Protein AF-A0A7D3XQW6-F1 (afdb_monomer)

pLDDT: mean 76.05, std 15.7, range [33.72, 94.38]

InterPro domains:
  IPR018961 DnaJ homologue, subfamily C, member 28, conserved domain [PF09350] (26-84)
  IPR052573 DnaJ homolog subfamily C member 28 [PTHR39158] (3-121)

Sequence (139 aa):
MNKDRKKTRRQSSHKWTDDGFVDLMEEIYKESEAKGEFRNLPGKGKPIPKRALEGDLPHHILHNANCLPPWLQLQHEIRDEIEEVVQLLEKQADRKRILGNIDAINQKIRQYNQQCPGSFMQKGPISVENVQEQYKKWV

Organism: NCBI:txid1380685

Structure (mmCIF, N/CA/C/O backbone):
data_AF-A0A7D3XQW6-F1
#
_entry.id   AF-A0A7D3XQW6-F1
#
loop_
_atom_site.group_PDB
_atom_site.id
_atom_site.type_symbol
_atom_site.label_atom_id
_atom_site.label_alt_id
_atom_site.label_comp_id
_atom_site.label_asym_id
_atom_site.label_entity_id
_atom_site.label_seq_id
_atom_site.pdbx_PDB_ins_code
_atom_site.Cartn_x
_atom_site.Cartn_y
_atom_site.Cartn_z
_atom_site.occupancy
_atom_site.B_iso_or_equiv
_atom_site.auth_seq_id
_atom_site.auth_comp_id
_atom_site.auth_asym_id
_atom_site.auth_atom_id
_atom_site.pdbx_PDB_model_num
ATOM 1 N N . MET A 1 1 ? 9.138 -38.401 9.644 1.00 41.16 1 MET A N 1
ATOM 2 C CA . MET A 1 1 ? 9.831 -37.099 9.564 1.00 41.16 1 MET A CA 1
ATOM 3 C C . MET A 1 1 ? 10.547 -37.024 8.224 1.00 41.16 1 MET A C 1
ATOM 5 O O . MET A 1 1 ? 11.616 -37.596 8.110 1.00 41.16 1 MET A O 1
ATOM 9 N N . ASN A 1 2 ? 9.956 -36.406 7.197 1.00 33.72 2 ASN A N 1
ATOM 10 C CA . ASN A 1 2 ? 10.733 -35.947 6.044 1.00 33.72 2 ASN A CA 1
ATOM 11 C C . ASN A 1 2 ? 10.005 -34.789 5.348 1.00 33.72 2 ASN A C 1
ATOM 13 O O . ASN A 1 2 ? 8.806 -34.871 5.099 1.00 33.72 2 ASN A O 1
ATOM 17 N N . LYS A 1 3 ? 10.717 -33.676 5.158 1.00 37.53 3 LYS A N 1
ATOM 18 C CA . LYS A 1 3 ? 10.195 -32.395 4.669 1.00 37.53 3 LYS A CA 1
ATOM 19 C C . LYS A 1 3 ? 10.468 -32.294 3.170 1.00 37.53 3 LYS A C 1
ATOM 21 O O . LYS A 1 3 ? 11.579 -31.947 2.779 1.00 37.53 3 LYS A O 1
ATOM 26 N N . ASP A 1 4 ? 9.450 -32.518 2.350 1.00 41.72 4 ASP A N 1
ATOM 27 C CA . ASP A 1 4 ? 9.494 -32.198 0.924 1.00 41.72 4 ASP A CA 1
ATOM 28 C C . ASP A 1 4 ? 9.449 -30.678 0.715 1.00 41.72 4 ASP A C 1
ATOM 30 O O . ASP A 1 4 ? 8.402 -30.037 0.796 1.00 41.72 4 ASP A O 1
ATOM 34 N N . ARG A 1 5 ? 10.609 -30.075 0.433 1.00 45.31 5 ARG A N 1
ATOM 35 C CA . ARG A 1 5 ? 10.711 -28.729 -0.147 1.00 45.31 5 ARG A CA 1
ATOM 36 C C . ARG A 1 5 ? 11.088 -28.864 -1.618 1.00 45.31 5 ARG A C 1
ATOM 38 O O . ARG A 1 5 ? 12.265 -28.975 -1.955 1.00 45.31 5 ARG A O 1
ATOM 45 N N . LYS A 1 6 ? 10.093 -28.812 -2.507 1.00 39.31 6 LYS A N 1
ATOM 46 C CA . LYS A 1 6 ? 10.316 -28.666 -3.952 1.00 39.31 6 LYS A CA 1
ATOM 47 C C . LYS A 1 6 ? 10.901 -27.274 -4.228 1.00 39.31 6 LYS A C 1
ATOM 49 O O . LYS A 1 6 ? 10.175 -26.287 -4.260 1.00 39.31 6 LYS A O 1
ATOM 54 N N . LYS A 1 7 ? 12.223 -27.185 -4.415 1.00 40.56 7 LYS A N 1
ATOM 55 C CA . LYS A 1 7 ? 12.871 -26.013 -5.023 1.00 40.56 7 LYS A CA 1
ATOM 56 C C . LYS A 1 7 ? 12.466 -25.965 -6.497 1.00 40.56 7 LYS A C 1
ATOM 58 O O . LYS A 1 7 ? 12.865 -26.821 -7.281 1.00 40.56 7 LYS A O 1
ATOM 63 N N . THR A 1 8 ? 11.687 -24.957 -6.871 1.00 42.22 8 THR A N 1
ATOM 64 C CA . THR A 1 8 ? 11.424 -24.572 -8.260 1.00 42.22 8 THR A CA 1
ATOM 65 C C . THR A 1 8 ? 12.742 -24.195 -8.936 1.00 42.22 8 THR A C 1
ATOM 67 O O . THR A 1 8 ? 13.281 -23.105 -8.744 1.00 42.22 8 THR A O 1
ATOM 70 N N . ARG A 1 9 ? 13.299 -25.140 -9.693 1.00 38.72 9 ARG A N 1
ATOM 71 C CA . ARG A 1 9 ? 14.483 -24.961 -10.533 1.00 38.72 9 ARG A CA 1
ATOM 72 C C . ARG A 1 9 ? 14.088 -24.075 -11.717 1.00 38.72 9 ARG A C 1
ATOM 74 O O . ARG A 1 9 ? 13.336 -24.518 -12.580 1.00 38.72 9 ARG A O 1
ATOM 81 N N . ARG A 1 10 ? 14.567 -22.824 -11.737 1.00 42.41 10 ARG A N 1
ATOM 82 C CA . ARG A 1 10 ? 14.491 -21.942 -12.915 1.00 42.41 10 ARG A CA 1
ATOM 83 C C . ARG A 1 10 ? 15.125 -22.711 -14.074 1.00 42.41 10 ARG A C 1
ATOM 85 O O . ARG A 1 10 ? 16.306 -23.042 -14.006 1.00 42.41 10 ARG A O 1
ATOM 92 N N . GLN A 1 11 ? 14.336 -23.086 -15.073 1.00 42.28 11 GLN A N 1
ATOM 93 C CA . GLN A 1 11 ? 14.882 -23.681 -16.284 1.00 42.28 11 GLN A CA 1
ATOM 94 C C . GLN A 1 11 ? 15.595 -22.557 -17.034 1.00 42.28 11 GLN A C 1
ATOM 96 O O . GLN A 1 11 ? 14.932 -21.653 -17.537 1.00 42.28 11 GLN A O 1
ATOM 101 N N . SER A 1 12 ? 16.931 -22.549 -17.050 1.00 51.22 12 SER A N 1
ATOM 102 C CA . SER A 1 12 ? 17.631 -21.696 -18.009 1.00 51.22 12 SER A CA 1
ATOM 103 C C . SER A 1 12 ? 17.449 -22.292 -19.405 1.00 51.22 12 SER A C 1
ATOM 105 O O . SER A 1 12 ? 17.641 -23.491 -19.601 1.00 51.22 12 SER A O 1
ATOM 107 N N . SER A 1 13 ? 17.112 -21.449 -20.375 1.00 50.00 13 SER A N 1
ATOM 108 C CA . SER A 1 13 ? 17.023 -21.770 -21.803 1.00 50.00 13 SER A CA 1
ATOM 109 C C . SER A 1 13 ? 18.411 -21.948 -22.437 1.00 50.00 13 SER A C 1
ATOM 111 O O . SER A 1 13 ? 18.715 -21.339 -23.455 1.00 50.00 13 SER A O 1
ATOM 113 N N . HIS A 1 14 ? 19.309 -22.673 -21.772 1.00 51.50 14 HIS A N 1
ATOM 114 C CA . HIS A 1 14 ? 20.731 -22.705 -22.112 1.00 51.50 14 HIS A CA 1
ATOM 115 C C . HIS A 1 14 ? 21.049 -24.023 -22.821 1.00 51.50 14 HIS A C 1
ATOM 117 O O . HIS A 1 14 ? 20.852 -25.098 -22.250 1.00 51.50 14 HIS A O 1
ATOM 123 N N . LYS A 1 15 ? 21.518 -23.935 -24.068 1.00 54.38 15 LYS A N 1
ATOM 124 C CA . LYS A 1 15 ? 21.993 -25.072 -24.865 1.00 54.38 15 LYS A CA 1
ATOM 125 C C . LYS A 1 15 ? 23.519 -25.013 -24.933 1.00 54.38 15 LYS A C 1
ATOM 127 O O . LYS A 1 15 ? 24.073 -23.953 -25.185 1.00 54.38 15 LYS A O 1
ATOM 132 N N . TRP A 1 16 ? 24.176 -26.141 -24.683 1.00 43.44 16 TRP A N 1
ATOM 133 C CA . TRP A 1 16 ? 25.626 -26.290 -24.824 1.00 43.44 16 TRP A CA 1
ATOM 134 C C . TRP A 1 16 ? 25.928 -26.925 -26.186 1.00 43.44 16 TRP A C 1
ATOM 136 O O . TRP A 1 16 ? 25.249 -27.881 -26.563 1.00 43.44 16 TRP A O 1
ATOM 146 N N . THR A 1 17 ? 26.928 -26.412 -26.901 1.00 56.47 17 THR A N 1
ATOM 147 C CA . THR A 1 17 ? 27.452 -26.973 -28.161 1.00 56.47 17 THR A CA 1
ATOM 148 C C . THR A 1 17 ? 28.963 -27.198 -28.056 1.00 56.47 17 THR A C 1
ATOM 150 O O . THR A 1 17 ? 29.609 -26.605 -27.192 1.00 56.47 17 THR A O 1
ATOM 153 N N . ASP A 1 18 ? 29.516 -28.056 -28.921 1.00 53.56 18 ASP A N 1
ATOM 154 C CA . ASP A 1 18 ? 30.916 -28.529 -28.869 1.00 53.56 18 ASP A CA 1
ATOM 155 C C . ASP A 1 18 ? 31.965 -27.401 -29.004 1.00 53.56 18 ASP A C 1
ATOM 157 O O . ASP A 1 18 ? 33.071 -27.525 -28.486 1.00 53.56 18 ASP A O 1
ATOM 161 N N . ASP A 1 19 ? 31.595 -26.263 -29.606 1.00 54.16 19 ASP A N 1
ATOM 162 C CA . ASP A 1 19 ? 32.463 -25.087 -29.807 1.00 54.16 19 ASP A CA 1
ATOM 163 C C . ASP A 1 19 ? 32.422 -24.042 -28.664 1.00 54.16 19 ASP A C 1
ATOM 165 O O . ASP A 1 19 ? 32.981 -22.951 -28.785 1.00 54.16 19 ASP A O 1
ATOM 169 N N . GLY A 1 20 ? 31.789 -24.356 -27.526 1.00 57.50 20 GLY A N 1
ATOM 170 C CA . GLY A 1 20 ? 31.737 -23.485 -26.343 1.00 57.50 20 GLY A CA 1
ATOM 171 C C . GLY A 1 20 ? 30.383 -22.806 -26.094 1.00 57.50 20 GLY A C 1
ATOM 172 O O . GLY A 1 20 ? 29.365 -23.146 -26.693 1.00 57.50 20 GLY A O 1
ATOM 173 N N . PHE A 1 21 ? 30.358 -21.888 -25.118 1.00 53.53 21 PHE A N 1
ATOM 174 C CA . PHE A 1 21 ? 29.153 -21.204 -24.626 1.00 53.53 21 PHE A CA 1
ATOM 175 C C . PHE A 1 21 ? 28.513 -20.339 -25.722 1.00 53.53 21 PHE A C 1
ATOM 177 O O . PHE A 1 21 ? 29.084 -19.324 -26.110 1.00 53.53 21 PHE A O 1
ATOM 184 N N . VAL A 1 22 ? 27.318 -20.713 -26.189 1.00 58.50 22 VAL A N 1
ATOM 185 C CA . VAL A 1 22 ? 26.524 -19.878 -27.102 1.00 58.50 22 VAL A CA 1
ATOM 186 C C . VAL A 1 22 ? 25.555 -19.044 -26.272 1.00 58.50 22 VAL A C 1
ATOM 188 O O . VAL A 1 22 ? 24.564 -19.556 -25.741 1.00 58.50 22 VAL A O 1
ATOM 191 N N . ASP A 1 23 ? 25.850 -17.751 -26.144 1.00 76.06 23 ASP A N 1
ATOM 192 C CA . ASP A 1 23 ? 24.892 -16.786 -25.622 1.00 76.06 23 ASP A CA 1
ATOM 193 C C . ASP A 1 23 ? 23.825 -16.550 -26.697 1.00 76.06 23 ASP A C 1
ATOM 195 O O . ASP A 1 23 ? 24.075 -15.914 -27.720 1.00 76.06 23 ASP A O 1
ATOM 199 N N . LEU A 1 24 ? 22.626 -17.091 -26.482 1.00 78.62 24 LEU A N 1
ATOM 200 C CA . LEU A 1 24 ? 21.491 -16.944 -27.396 1.00 78.62 24 LEU A CA 1
ATOM 201 C C . LEU A 1 24 ? 21.228 -15.469 -27.748 1.00 78.62 24 LEU A C 1
ATOM 203 O O . LEU A 1 24 ? 20.796 -15.166 -28.857 1.00 78.62 24 LEU A O 1
ATOM 207 N N . MET A 1 25 ? 21.506 -14.544 -26.823 1.00 73.00 25 MET A N 1
ATOM 208 C CA . MET A 1 25 ? 21.365 -13.113 -27.090 1.00 73.00 25 MET A CA 1
ATOM 209 C C . MET A 1 25 ? 22.413 -12.598 -28.078 1.00 73.00 25 MET A C 1
ATOM 211 O O . MET A 1 25 ? 22.108 -11.717 -28.880 1.00 73.00 25 MET A O 1
ATOM 215 N N . GLU A 1 26 ? 23.624 -13.150 -28.055 1.00 79.81 26 GLU A N 1
ATOM 216 C CA . GLU A 1 26 ? 24.698 -12.788 -28.979 1.00 79.81 26 GLU A CA 1
ATOM 217 C C . GLU A 1 26 ? 24.408 -13.290 -30.400 1.00 79.81 26 GLU A C 1
ATOM 219 O O . GLU A 1 26 ? 24.657 -12.573 -31.369 1.00 79.81 26 GLU A O 1
ATOM 224 N N . GLU A 1 27 ? 23.821 -14.481 -30.537 1.00 83.88 27 GLU A N 1
ATOM 225 C CA . GLU A 1 27 ? 23.386 -15.017 -31.832 1.00 83.88 27 GLU A CA 1
ATOM 226 C C . GLU A 1 27 ? 22.253 -14.174 -32.435 1.00 83.88 27 GLU A C 1
ATOM 228 O O . GLU A 1 27 ? 22.359 -13.733 -33.581 1.00 83.88 27 GLU A O 1
ATOM 233 N N . ILE A 1 28 ? 21.229 -13.850 -31.634 1.00 83.12 28 ILE A N 1
ATOM 234 C CA . ILE A 1 28 ? 20.130 -12.961 -32.044 1.00 83.12 28 ILE A CA 1
ATOM 235 C C . ILE A 1 28 ? 20.675 -11.589 -32.463 1.00 83.12 28 ILE A C 1
ATOM 237 O O . ILE A 1 28 ? 20.277 -11.046 -33.494 1.00 83.12 28 ILE A O 1
ATOM 241 N N . TYR A 1 29 ? 21.613 -11.032 -31.692 1.00 83.44 29 TYR A N 1
ATOM 242 C CA . TYR A 1 29 ? 22.219 -9.742 -32.007 1.00 83.44 29 TYR A CA 1
ATOM 243 C C . TYR A 1 29 ? 22.978 -9.775 -33.342 1.00 83.44 29 TYR A C 1
ATOM 245 O O . TYR A 1 29 ? 22.746 -8.915 -34.193 1.00 83.44 29 TYR A O 1
ATOM 253 N N . LYS A 1 30 ? 23.843 -10.779 -33.554 1.00 84.56 30 LYS A N 1
ATOM 254 C CA . LYS A 1 30 ? 24.620 -10.939 -34.797 1.00 84.56 30 LYS A CA 1
ATOM 255 C C . LYS A 1 30 ? 23.718 -11.152 -36.010 1.00 84.56 30 LYS A C 1
ATOM 257 O O . LYS A 1 30 ? 23.989 -10.605 -37.078 1.00 84.56 30 LYS A O 1
ATOM 262 N N . GLU A 1 31 ? 22.635 -11.908 -35.855 1.00 85.81 31 GLU A N 1
ATOM 263 C CA . GLU A 1 31 ? 21.673 -12.141 -36.928 1.00 85.81 31 GLU A CA 1
ATOM 264 C C . GLU A 1 31 ? 20.938 -10.843 -37.321 1.00 85.81 31 GLU A C 1
ATOM 266 O O . GLU A 1 31 ? 20.863 -10.509 -38.507 1.00 85.81 31 GLU A O 1
ATOM 271 N N . SER A 1 32 ? 20.456 -10.067 -36.344 1.00 84.44 32 SER A N 1
ATOM 272 C CA . SER A 1 32 ? 19.823 -8.756 -36.575 1.00 84.44 32 SER A CA 1
ATOM 273 C C . SER A 1 32 ? 20.799 -7.717 -37.148 1.00 84.44 32 SER A C 1
ATOM 275 O O . SER A 1 32 ? 20.419 -6.897 -37.994 1.00 84.44 32 SER A O 1
ATOM 277 N N . GLU A 1 33 ? 22.073 -7.757 -36.746 1.00 84.31 33 GLU A N 1
ATOM 278 C CA . GLU A 1 33 ? 23.130 -6.914 -37.311 1.00 84.31 33 GLU A CA 1
ATOM 279 C C . GLU A 1 33 ? 23.411 -7.263 -38.779 1.00 84.31 33 GLU A C 1
ATOM 281 O O . GLU A 1 33 ? 23.443 -6.364 -39.626 1.00 84.31 33 GLU A O 1
ATOM 286 N N . ALA A 1 34 ? 23.526 -8.555 -39.106 1.00 85.56 34 ALA A N 1
ATOM 287 C CA . ALA A 1 34 ? 23.724 -9.040 -40.472 1.00 85.56 34 ALA A CA 1
ATOM 288 C C . ALA A 1 34 ? 22.542 -8.690 -41.393 1.00 85.56 34 ALA A C 1
ATOM 290 O O . ALA A 1 34 ? 22.743 -8.298 -42.544 1.00 85.56 34 ALA A O 1
ATOM 291 N N . LYS A 1 35 ? 21.310 -8.753 -40.872 1.00 85.38 35 LYS A N 1
ATOM 292 C CA . LYS A 1 35 ? 20.090 -8.307 -41.569 1.00 85.38 35 LYS A CA 1
ATOM 293 C C . LYS A 1 35 ? 20.002 -6.784 -41.719 1.00 85.38 35 LYS A C 1
ATOM 295 O O . LYS A 1 35 ? 19.158 -6.282 -42.459 1.00 85.38 35 LYS A O 1
ATOM 300 N N . GLY A 1 36 ? 20.881 -6.031 -41.055 1.00 84.19 36 GLY A N 1
ATOM 301 C CA . GLY A 1 36 ? 20.934 -4.576 -41.137 1.00 84.19 36 GLY A CA 1
ATOM 302 C C . GLY A 1 36 ? 19.769 -3.877 -40.436 1.00 84.19 36 GLY A C 1
ATOM 303 O O . GLY A 1 36 ? 19.520 -2.703 -40.716 1.00 84.19 36 GLY A O 1
ATOM 304 N N . GLU A 1 37 ? 19.081 -4.552 -39.511 1.00 80.12 37 GLU A N 1
ATOM 305 C CA . GLU A 1 37 ? 17.896 -4.031 -38.809 1.00 80.12 37 GLU A CA 1
ATOM 306 C C . GLU A 1 37 ? 18.217 -2.757 -38.004 1.00 80.12 37 GLU A C 1
ATOM 308 O O . GLU A 1 37 ? 17.392 -1.854 -37.879 1.00 80.12 37 GLU A O 1
ATOM 313 N N . PHE A 1 38 ? 19.470 -2.602 -37.562 1.00 80.38 38 PHE A N 1
ATOM 314 C CA . PHE A 1 38 ? 19.951 -1.411 -36.852 1.00 80.38 38 PHE A CA 1
ATOM 315 C C . PHE A 1 38 ? 20.341 -0.232 -37.768 1.00 80.38 38 PHE A C 1
ATOM 317 O O . PHE A 1 38 ? 20.741 0.841 -37.291 1.00 80.38 38 PHE A O 1
ATOM 324 N N . ARG A 1 39 ? 20.280 -0.387 -39.101 1.00 78.06 39 ARG A N 1
ATOM 325 C CA . ARG A 1 39 ? 20.671 0.684 -40.037 1.00 78.06 39 ARG A CA 1
ATOM 326 C C . ARG A 1 39 ? 19.660 1.824 -40.067 1.00 78.06 39 ARG A C 1
ATOM 328 O O . ARG A 1 39 ? 20.098 2.972 -40.067 1.00 78.06 39 ARG A O 1
ATOM 335 N N . ASN A 1 40 ? 18.363 1.520 -40.012 1.00 77.19 40 ASN A N 1
ATOM 336 C CA . ASN A 1 40 ? 17.275 2.496 -40.124 1.00 77.19 40 ASN A CA 1
ATOM 337 C C . ASN A 1 40 ? 16.402 2.551 -38.857 1.00 77.19 40 ASN A C 1
ATOM 339 O O . ASN A 1 40 ? 15.179 2.437 -38.920 1.00 77.19 40 ASN A O 1
ATOM 343 N N . LEU A 1 41 ? 17.035 2.695 -37.689 1.00 80.31 41 LEU A N 1
ATOM 344 C CA . LEU A 1 41 ? 16.292 2.843 -36.440 1.00 80.31 41 LEU A CA 1
ATOM 345 C C . LEU A 1 41 ? 15.614 4.221 -36.376 1.00 80.31 41 LEU A C 1
ATOM 347 O O . LEU A 1 41 ? 16.261 5.241 -36.660 1.00 80.31 41 LEU A O 1
ATOM 351 N N . PRO A 1 42 ? 14.342 4.288 -35.951 1.00 72.81 42 PRO A N 1
ATOM 352 C CA . PRO A 1 42 ? 13.658 5.555 -35.760 1.00 72.81 42 PRO A CA 1
ATOM 353 C C . PRO A 1 42 ? 14.402 6.381 -34.703 1.00 72.81 42 PRO A C 1
ATOM 355 O O . PRO A 1 42 ? 14.545 5.970 -33.557 1.00 72.81 42 PRO A O 1
ATOM 358 N N . GLY A 1 43 ? 14.904 7.552 -35.101 1.00 73.12 43 GLY A N 1
ATOM 359 C CA . GLY A 1 43 ? 15.653 8.444 -34.207 1.00 73.12 43 GLY A CA 1
ATOM 360 C C . GLY A 1 43 ? 17.177 8.299 -34.254 1.00 73.12 43 GLY A C 1
ATOM 361 O O . GLY A 1 43 ? 17.863 9.066 -33.582 1.00 73.12 43 GLY A O 1
ATOM 362 N N . LYS A 1 44 ? 17.731 7.397 -35.078 1.00 78.69 44 LYS A N 1
ATOM 363 C CA . LYS A 1 44 ? 19.185 7.267 -35.255 1.00 78.69 44 LYS A CA 1
ATOM 364 C C . LYS A 1 44 ? 19.804 8.583 -35.744 1.00 78.69 44 LYS A C 1
ATOM 366 O O . LYS A 1 44 ? 19.379 9.136 -36.755 1.00 78.69 44 LYS A O 1
ATOM 371 N N . GLY A 1 45 ? 20.799 9.086 -35.011 1.00 78.44 45 GLY A N 1
ATOM 372 C CA . GLY A 1 45 ? 21.508 10.333 -35.328 1.00 78.44 45 GLY A CA 1
ATOM 373 C C . GLY A 1 45 ? 20.741 11.623 -35.011 1.00 78.44 45 GLY A C 1
ATOM 374 O O . GLY A 1 45 ? 21.265 12.706 -35.258 1.00 78.44 45 GLY A O 1
ATOM 375 N N . LYS A 1 46 ? 19.523 11.540 -34.459 1.00 82.12 46 LYS A N 1
ATOM 376 C CA . LYS A 1 46 ? 18.791 12.719 -33.982 1.00 82.12 46 LYS A CA 1
ATOM 377 C C . LYS A 1 46 ? 19.205 13.037 -32.540 1.00 82.12 46 LYS A C 1
ATOM 379 O O . LYS A 1 46 ? 19.440 12.110 -31.765 1.00 82.12 46 LYS A O 1
ATOM 384 N N . PRO A 1 47 ? 19.282 14.323 -32.156 1.00 78.88 47 PRO A N 1
ATOM 385 C CA . PRO A 1 47 ? 19.517 14.690 -30.767 1.00 78.88 47 PRO A CA 1
ATOM 386 C C . PRO A 1 47 ? 18.393 14.137 -29.887 1.00 78.88 47 PRO A C 1
ATOM 388 O O . PRO A 1 47 ? 17.222 14.155 -30.276 1.00 78.88 47 PRO A O 1
ATOM 391 N N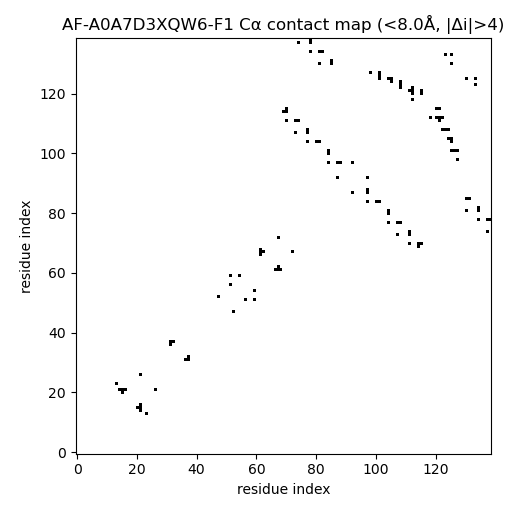 . ILE A 1 48 ? 18.757 13.650 -28.700 1.00 75.75 48 ILE A N 1
ATOM 392 C CA . ILE A 1 48 ? 17.790 13.159 -27.716 1.00 75.75 48 ILE A CA 1
ATOM 393 C C . ILE A 1 48 ? 16.840 14.319 -27.373 1.00 75.75 48 ILE A C 1
ATOM 395 O O . ILE A 1 48 ? 17.313 15.422 -27.077 1.00 75.75 48 ILE A O 1
ATOM 399 N N . PRO A 1 49 ? 15.510 14.123 -27.437 1.00 76.75 49 PRO A N 1
ATOM 400 C CA . PRO A 1 49 ? 14.566 15.184 -27.121 1.00 76.75 49 PRO A CA 1
ATOM 401 C C . PRO A 1 49 ? 14.762 15.637 -25.672 1.00 76.75 49 PRO A C 1
ATOM 403 O O . PRO A 1 49 ? 14.839 14.806 -24.770 1.00 76.75 49 PRO A O 1
ATOM 406 N N . LYS A 1 50 ? 14.797 16.955 -25.438 1.00 70.69 50 LYS A N 1
ATOM 407 C CA . LYS A 1 50 ? 15.036 17.542 -24.105 1.00 70.69 50 LYS A CA 1
ATOM 408 C C . LYS A 1 50 ? 14.083 17.006 -23.033 1.00 70.69 50 LYS A C 1
ATOM 410 O O . LYS A 1 50 ? 14.520 16.723 -21.932 1.00 70.69 50 LYS A O 1
ATOM 415 N N . ARG A 1 51 ? 12.828 16.720 -23.398 1.00 65.38 51 ARG A N 1
ATOM 416 C CA . ARG A 1 51 ? 11.835 16.083 -22.518 1.00 65.38 51 ARG A CA 1
ATOM 417 C C . ARG A 1 51 ? 12.283 14.726 -21.951 1.00 65.38 51 ARG A C 1
ATOM 419 O O . ARG A 1 51 ? 11.943 14.409 -20.825 1.00 65.38 51 ARG A O 1
ATOM 426 N N . ALA A 1 52 ? 13.050 13.935 -22.705 1.00 63.34 52 ALA A N 1
ATOM 427 C CA . ALA A 1 52 ? 13.584 12.660 -22.217 1.00 63.34 52 ALA A CA 1
ATOM 428 C C . ALA A 1 52 ? 14.780 12.837 -21.263 1.00 63.34 52 ALA A C 1
ATOM 430 O O . ALA A 1 52 ? 15.145 11.900 -20.561 1.00 63.34 52 ALA A O 1
ATOM 431 N N . LEU A 1 53 ? 15.395 14.023 -21.262 1.00 65.25 53 LEU A N 1
ATOM 432 C CA . LEU A 1 53 ? 16.463 14.418 -20.340 1.00 65.25 53 LEU A CA 1
ATOM 433 C C . LEU A 1 53 ? 15.911 15.176 -19.120 1.00 65.25 53 LEU A C 1
ATOM 435 O O . LEU A 1 53 ? 16.589 15.295 -18.105 1.00 65.25 53 LEU A O 1
ATOM 439 N N . GLU A 1 54 ? 14.690 15.699 -19.222 1.00 61.56 54 GLU A N 1
ATOM 440 C CA . GLU A 1 54 ? 13.985 16.427 -18.172 1.00 61.56 54 GLU A CA 1
ATOM 441 C C . GLU A 1 54 ? 13.114 15.455 -17.363 1.00 61.56 54 GLU A C 1
ATOM 443 O O . GLU A 1 54 ? 11.974 15.157 -17.715 1.00 61.56 54 GLU A O 1
ATOM 448 N N . GLY A 1 55 ? 13.668 14.950 -16.261 1.00 60.94 55 GLY A N 1
ATOM 449 C CA . GLY A 1 55 ? 12.956 14.117 -15.292 1.00 60.94 55 GLY A CA 1
ATOM 450 C C . GLY A 1 55 ? 13.688 12.823 -14.954 1.00 60.94 55 GLY A C 1
ATOM 451 O O . GLY A 1 55 ? 14.683 12.455 -15.574 1.00 60.94 55 GLY A O 1
ATOM 452 N N . ASP A 1 56 ? 13.186 12.126 -13.940 1.00 65.94 56 ASP A N 1
ATOM 453 C CA . ASP A 1 56 ? 13.716 10.828 -13.540 1.00 65.94 56 ASP A CA 1
ATOM 454 C C . ASP A 1 56 ? 13.388 9.804 -14.648 1.00 65.94 56 ASP A C 1
ATOM 456 O O . ASP A 1 56 ? 12.213 9.542 -14.925 1.00 65.94 56 ASP A O 1
ATOM 460 N N . LEU A 1 57 ? 14.403 9.233 -15.314 1.00 62.47 57 LEU A N 1
ATOM 461 C CA . LEU A 1 57 ? 14.248 8.219 -16.380 1.00 62.47 57 LEU A CA 1
ATOM 462 C C . LEU A 1 57 ? 13.214 7.119 -16.049 1.00 62.47 57 LEU A C 1
ATOM 464 O O . LEU A 1 57 ? 12.419 6.775 -16.931 1.00 62.47 57 LEU A O 1
ATOM 468 N N . PRO A 1 58 ? 13.145 6.592 -14.807 1.00 62.12 58 PRO A N 1
ATOM 469 C CA . PRO A 1 58 ? 12.121 5.624 -14.421 1.00 62.12 58 PRO A CA 1
ATOM 470 C C . PRO A 1 58 ? 10.694 6.163 -14.585 1.00 62.12 58 PRO A C 1
ATOM 472 O O . PRO A 1 58 ? 9.813 5.451 -15.064 1.00 62.12 58 PRO A O 1
ATOM 475 N N . HIS A 1 59 ? 10.468 7.433 -14.244 1.00 61.44 59 HIS A N 1
ATOM 476 C CA . HIS A 1 59 ? 9.166 8.087 -14.358 1.00 61.44 59 HIS A CA 1
ATOM 477 C C . HIS A 1 59 ? 8.734 8.213 -15.825 1.00 61.44 59 HIS A C 1
ATOM 479 O O . HIS A 1 59 ? 7.581 7.953 -16.166 1.00 61.44 59 HIS A O 1
ATOM 485 N N . HIS A 1 60 ? 9.680 8.532 -16.711 1.00 63.19 60 HIS A N 1
ATOM 486 C CA . HIS A 1 60 ? 9.417 8.677 -18.141 1.00 63.19 60 HIS A CA 1
ATOM 487 C C . HIS A 1 60 ? 9.115 7.329 -18.823 1.00 63.19 60 HIS A C 1
ATOM 489 O O . HIS A 1 60 ? 8.269 7.265 -19.715 1.00 63.19 60 HIS A O 1
ATOM 495 N N . ILE A 1 61 ? 9.762 6.239 -18.389 1.00 64.12 61 ILE A N 1
ATOM 496 C CA . ILE A 1 61 ? 9.495 4.878 -18.886 1.00 64.12 61 ILE A CA 1
ATOM 497 C C . ILE A 1 61 ? 8.106 4.402 -18.440 1.00 64.12 61 ILE A C 1
ATOM 499 O O . ILE A 1 61 ? 7.338 3.900 -19.258 1.00 64.12 61 ILE A O 1
ATOM 503 N N . LEU A 1 62 ? 7.759 4.597 -17.165 1.00 63.06 62 LEU A N 1
ATOM 504 C CA . LEU A 1 62 ? 6.477 4.156 -16.603 1.00 63.06 62 LEU A CA 1
ATOM 505 C C . LEU A 1 62 ? 5.294 4.927 -17.202 1.00 63.06 62 LEU A C 1
ATOM 507 O O . LEU A 1 62 ? 4.298 4.317 -17.591 1.00 63.06 62 LEU A O 1
ATOM 511 N N . HIS A 1 63 ? 5.438 6.247 -17.367 1.00 60.03 63 HIS A N 1
ATOM 512 C CA . HIS A 1 63 ? 4.431 7.081 -18.023 1.00 60.03 63 HIS A CA 1
ATOM 513 C C . HIS A 1 63 ? 4.232 6.683 -19.495 1.00 60.03 63 HIS A C 1
ATOM 515 O O . HIS A 1 63 ? 3.101 6.591 -19.966 1.00 60.03 63 HIS A O 1
ATOM 521 N N . ASN A 1 64 ? 5.315 6.409 -20.230 1.00 58.81 64 ASN A N 1
ATOM 522 C CA . ASN A 1 64 ? 5.235 5.999 -21.636 1.00 58.81 64 ASN A CA 1
ATOM 523 C C . ASN A 1 6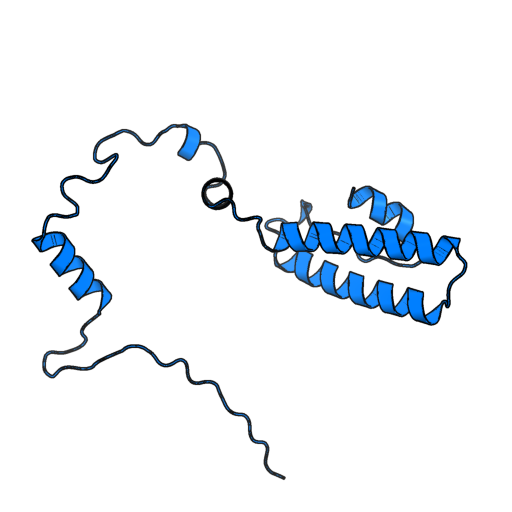4 ? 4.653 4.590 -21.825 1.00 58.81 64 ASN A C 1
ATOM 525 O O . ASN A 1 64 ? 4.061 4.317 -22.866 1.00 58.81 64 ASN A O 1
ATOM 529 N N . ALA A 1 65 ? 4.806 3.704 -20.838 1.00 61.38 65 ALA A N 1
ATOM 530 C CA . ALA A 1 65 ? 4.246 2.355 -20.864 1.00 61.38 65 ALA A CA 1
ATOM 531 C C . ALA A 1 65 ? 2.757 2.300 -20.469 1.00 61.38 65 ALA A C 1
ATOM 533 O O . ALA A 1 65 ? 2.167 1.224 -20.499 1.00 61.38 65 ALA A O 1
ATOM 534 N N . ASN A 1 66 ? 2.146 3.432 -20.087 1.00 59.41 66 ASN A N 1
ATOM 535 C CA . ASN A 1 66 ? 0.778 3.510 -19.559 1.00 59.41 66 ASN A CA 1
ATOM 536 C C . ASN A 1 66 ? 0.539 2.592 -18.335 1.00 59.41 66 ASN A C 1
ATOM 538 O O . ASN A 1 66 ? -0.598 2.229 -18.025 1.00 59.41 66 ASN A O 1
ATOM 542 N N . CYS A 1 67 ? 1.617 2.215 -17.641 1.00 64.00 67 CYS A N 1
ATOM 543 C CA . CYS A 1 67 ? 1.601 1.301 -16.508 1.00 64.00 67 CYS A CA 1
ATOM 544 C C . CYS A 1 67 ? 1.679 2.103 -15.210 1.00 64.00 67 CYS A C 1
ATOM 546 O O . CYS A 1 67 ? 2.699 2.727 -14.912 1.00 64.00 67 CYS A O 1
ATOM 548 N N . LEU A 1 68 ? 0.613 2.048 -14.408 1.00 67.19 68 LEU A N 1
ATOM 549 C CA . LEU A 1 68 ? 0.652 2.528 -13.030 1.00 67.19 68 LEU A CA 1
ATOM 550 C C . LEU A 1 68 ? 1.681 1.695 -12.251 1.00 67.19 68 LEU A C 1
ATOM 552 O O . LEU A 1 68 ? 1.581 0.463 -12.264 1.00 67.19 68 LEU A O 1
ATOM 556 N N . PRO A 1 69 ? 2.651 2.325 -11.570 1.00 79.56 69 PRO A N 1
ATOM 557 C CA . PRO A 1 69 ? 3.590 1.604 -10.729 1.00 79.56 69 PRO A CA 1
ATOM 558 C C . PRO A 1 69 ? 2.841 0.767 -9.677 1.00 79.56 69 PRO A C 1
ATOM 560 O O . PRO A 1 69 ? 1.838 1.246 -9.139 1.00 79.56 69 PRO A O 1
ATOM 563 N N . PRO A 1 70 ? 3.322 -0.438 -9.322 1.00 81.38 70 PRO A N 1
ATOM 564 C CA . PRO A 1 70 ? 2.648 -1.302 -8.347 1.00 81.38 70 PRO A CA 1
ATOM 565 C C . PRO A 1 70 ? 2.363 -0.617 -7.002 1.00 81.38 70 PRO A C 1
ATOM 567 O O . PRO A 1 70 ? 1.295 -0.797 -6.423 1.00 81.38 70 PRO A O 1
ATOM 570 N N . TRP A 1 71 ? 3.276 0.244 -6.540 1.00 84.19 71 TRP A N 1
ATOM 571 C CA . TRP A 1 71 ? 3.104 0.997 -5.296 1.00 84.19 71 TRP A CA 1
ATOM 572 C C . TRP A 1 71 ? 1.954 2.013 -5.362 1.00 84.19 71 TRP A C 1
ATOM 574 O O . TRP A 1 71 ? 1.314 2.265 -4.346 1.00 84.19 71 TRP A O 1
ATOM 584 N N . LEU A 1 72 ? 1.660 2.570 -6.540 1.00 84.31 72 LEU A N 1
ATOM 585 C CA . LEU A 1 72 ? 0.581 3.542 -6.722 1.00 84.31 72 LEU A CA 1
ATOM 586 C C . LEU A 1 72 ? -0.789 2.850 -6.767 1.00 84.31 72 LEU A C 1
ATOM 588 O O . LEU A 1 72 ? -1.767 3.376 -6.247 1.00 84.31 72 LEU A O 1
ATOM 592 N N . GLN A 1 73 ? -0.853 1.636 -7.322 1.00 86.81 73 GLN A N 1
ATOM 593 C CA . GLN A 1 73 ? -2.049 0.790 -7.229 1.00 86.81 73 GLN A CA 1
ATOM 594 C C . GLN A 1 73 ? -2.336 0.427 -5.768 1.00 86.81 73 GLN A C 1
ATOM 596 O O . GLN A 1 73 ? -3.444 0.637 -5.280 1.00 86.81 73 GLN A O 1
ATOM 601 N N . LEU A 1 74 ? -1.302 -0.011 -5.045 1.00 88.69 74 LEU A N 1
ATOM 602 C CA . LEU A 1 74 ? -1.402 -0.344 -3.627 1.00 88.69 74 LEU A CA 1
ATOM 603 C C . LEU A 1 74 ? -1.802 0.869 -2.770 1.00 88.69 74 LEU A C 1
ATOM 605 O O . LEU A 1 74 ? -2.530 0.719 -1.794 1.00 88.69 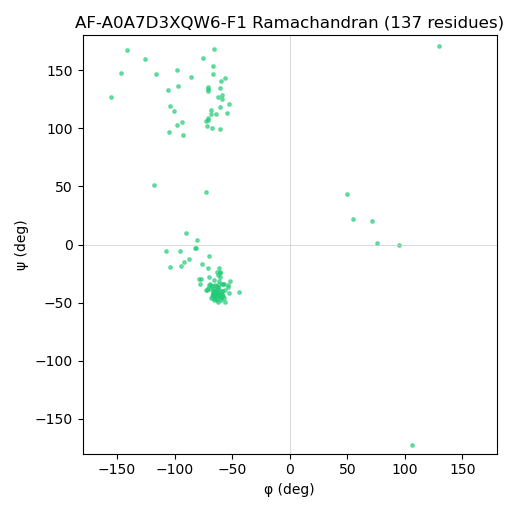74 LEU A O 1
ATOM 609 N N . GLN A 1 75 ? -1.370 2.076 -3.144 1.00 89.50 75 GLN A N 1
ATOM 610 C CA . GLN A 1 75 ? -1.790 3.312 -2.485 1.00 89.50 75 GLN A CA 1
ATOM 611 C C . GLN A 1 75 ? -3.302 3.548 -2.603 1.00 89.50 75 GLN A C 1
ATOM 613 O O . GLN A 1 75 ? -3.928 3.920 -1.612 1.00 89.50 75 GLN A O 1
ATOM 618 N N . HIS A 1 76 ? -3.889 3.330 -3.785 1.00 89.25 76 HIS A N 1
ATOM 619 C CA . HIS A 1 76 ? -5.338 3.449 -3.969 1.00 89.25 76 HIS A CA 1
ATOM 620 C C . HIS A 1 76 ? -6.094 2.397 -3.156 1.00 89.25 76 HIS A C 1
ATOM 622 O O . HIS A 1 76 ? -7.020 2.753 -2.438 1.00 89.25 76 HIS A O 1
ATOM 628 N N . GLU A 1 77 ? -5.645 1.139 -3.186 1.00 91.12 77 GLU A N 1
ATOM 629 C CA . GLU A 1 77 ? -6.255 0.077 -2.377 1.00 91.12 77 GLU A CA 1
ATOM 630 C C . GLU A 1 77 ? -6.241 0.409 -0.880 1.00 91.12 77 GLU A C 1
ATOM 632 O O . GLU A 1 77 ? -7.253 0.262 -0.201 1.00 91.12 77 GLU A O 1
ATOM 637 N N . ILE A 1 78 ? -5.102 0.880 -0.355 1.00 91.94 78 ILE A N 1
ATOM 638 C CA . ILE A 1 78 ? -4.978 1.253 1.059 1.00 91.94 78 ILE A CA 1
ATOM 639 C C . ILE A 1 78 ? -5.939 2.394 1.403 1.00 91.94 78 ILE A C 1
ATOM 641 O O . ILE A 1 78 ? -6.581 2.350 2.449 1.00 91.94 78 ILE A O 1
ATOM 645 N N . ARG A 1 79 ? -6.046 3.415 0.546 1.00 91.31 79 ARG A N 1
ATOM 646 C CA . ARG A 1 79 ? -6.964 4.541 0.761 1.00 91.31 79 ARG A CA 1
ATOM 647 C C . ARG A 1 79 ? -8.412 4.060 0.850 1.00 91.31 79 ARG A C 1
ATOM 649 O O . ARG A 1 79 ? -9.109 4.448 1.786 1.00 91.31 79 ARG A O 1
ATOM 656 N N . ASP A 1 80 ? -8.832 3.221 -0.090 1.00 91.56 80 ASP A N 1
ATOM 657 C CA . ASP A 1 80 ? -10.209 2.737 -0.174 1.00 91.56 80 ASP A CA 1
ATOM 658 C C . ASP A 1 80 ? -10.544 1.839 1.042 1.00 91.56 80 ASP A C 1
ATOM 660 O O . ASP A 1 80 ? -11.589 1.997 1.670 1.00 91.56 80 ASP A O 1
ATOM 664 N N . GLU A 1 81 ? -9.613 0.982 1.483 1.00 91.69 81 GLU A N 1
ATOM 665 C CA . GLU A 1 81 ? -9.789 0.166 2.698 1.00 91.69 81 GLU A CA 1
ATOM 666 C C . GLU A 1 81 ? -9.824 0.995 3.992 1.00 91.69 81 GLU A C 1
ATOM 668 O O . GLU A 1 81 ? -10.560 0.667 4.927 1.00 91.69 81 GLU A O 1
ATOM 673 N N . ILE A 1 82 ? -9.043 2.079 4.076 1.00 90.06 82 ILE A N 1
ATOM 674 C CA . ILE A 1 82 ? -9.106 2.998 5.221 1.00 90.06 82 ILE A CA 1
ATOM 675 C C . ILE A 1 82 ? -10.484 3.663 5.283 1.00 90.06 82 ILE A C 1
ATOM 677 O O . ILE A 1 82 ? -11.051 3.774 6.372 1.00 90.06 82 ILE A O 1
ATOM 681 N N . GLU A 1 83 ? -11.040 4.071 4.141 1.00 90.56 83 GLU A N 1
ATOM 682 C CA . GLU A 1 83 ? -12.384 4.649 4.071 1.00 90.56 83 GLU A CA 1
ATOM 683 C C . GLU A 1 83 ? -13.450 3.662 4.568 1.00 90.56 83 GLU A C 1
ATOM 685 O O . GLU A 1 83 ? -14.287 4.022 5.399 1.00 90.56 83 GLU A O 1
ATOM 690 N N . GLU A 1 84 ? -13.374 2.394 4.154 1.00 90.06 84 GLU A N 1
ATOM 691 C CA . GLU A 1 84 ? -14.267 1.347 4.658 1.00 90.06 84 GLU A CA 1
ATOM 692 C C . GLU A 1 84 ? -14.172 1.187 6.183 1.00 90.06 84 GLU A C 1
ATOM 694 O O . GLU A 1 84 ? -15.192 1.067 6.866 1.00 90.06 84 GLU A O 1
ATOM 699 N N . VAL A 1 85 ? -12.959 1.211 6.747 1.00 88.50 85 VAL A N 1
ATOM 700 C CA . VAL A 1 85 ? -12.757 1.116 8.201 1.00 88.50 85 VAL A CA 1
ATOM 701 C C . VAL A 1 85 ? -13.353 2.320 8.933 1.00 88.50 85 VAL A C 1
ATOM 703 O O . VAL A 1 85 ? -13.975 2.136 9.983 1.00 88.50 85 VAL A O 1
ATOM 706 N N . VAL A 1 86 ? -13.226 3.531 8.384 1.00 87.69 86 VAL A N 1
ATOM 707 C CA . VAL A 1 86 ? -13.860 4.736 8.945 1.00 87.69 86 VAL A CA 1
ATOM 708 C C . VAL A 1 86 ? -15.385 4.586 8.955 1.00 87.69 86 VAL A C 1
ATOM 710 O O . VAL A 1 86 ? -16.010 4.797 9.994 1.00 87.69 86 VAL A O 1
ATOM 713 N N . GLN A 1 87 ? -15.985 4.112 7.861 1.00 88.25 87 GLN A N 1
ATOM 714 C CA . GLN A 1 87 ? -17.431 3.866 7.800 1.00 88.25 87 GLN A CA 1
ATOM 715 C C . GLN A 1 87 ? -17.893 2.764 8.774 1.00 88.25 87 GLN A C 1
ATOM 717 O O . GLN A 1 87 ? -18.988 2.838 9.337 1.00 88.25 87 GLN A O 1
ATOM 722 N N . LEU A 1 88 ? -17.082 1.721 8.988 1.00 87.06 88 LEU A N 1
ATOM 723 C CA . LEU A 1 88 ? -17.379 0.661 9.960 1.00 87.06 88 LEU A CA 1
ATOM 724 C C . LEU A 1 88 ? -17.335 1.169 11.407 1.00 87.06 88 LEU A C 1
ATOM 726 O O . LEU A 1 88 ? -18.140 0.724 12.230 1.00 87.06 88 LEU A O 1
ATOM 730 N N . LEU A 1 89 ? -16.426 2.099 11.712 1.00 84.75 89 LEU A N 1
ATOM 731 C CA . LEU A 1 89 ? -16.343 2.753 13.019 1.00 84.75 89 LEU A CA 1
ATOM 732 C C . LEU A 1 89 ? -17.580 3.613 13.300 1.00 84.75 89 LEU A C 1
ATOM 734 O O . LEU A 1 89 ? -18.140 3.527 14.392 1.00 84.75 89 LEU A O 1
ATOM 738 N N . GLU A 1 90 ? -18.054 4.374 12.312 1.00 84.81 90 GLU A N 1
ATOM 739 C CA . GLU A 1 90 ? -19.277 5.182 12.434 1.00 84.81 90 GLU A CA 1
ATOM 740 C C . GLU A 1 90 ? -20.523 4.322 12.688 1.00 84.81 90 GLU A C 1
ATOM 742 O O . GLU A 1 90 ? -21.388 4.685 13.484 1.00 84.81 90 GLU A O 1
ATOM 747 N N . LYS A 1 91 ? -20.592 3.139 12.065 1.00 87.00 91 LYS A N 1
ATOM 748 C CA . LYS A 1 91 ? -21.703 2.185 12.224 1.00 87.00 91 LYS A CA 1
ATOM 749 C C . LYS A 1 91 ? -21.621 1.335 13.501 1.00 87.00 91 LYS A C 1
ATOM 751 O O . LYS A 1 91 ? -22.449 0.443 13.667 1.00 87.00 91 LYS A O 1
ATOM 756 N N . GLN A 1 92 ? -20.638 1.575 14.378 1.00 79.94 92 GLN A N 1
ATOM 757 C CA . GLN A 1 92 ? -20.367 0.773 15.582 1.00 79.94 92 GLN A CA 1
ATOM 758 C C . GLN A 1 92 ? -20.304 -0.740 15.296 1.00 79.94 92 GLN A C 1
ATOM 760 O O . GLN A 1 92 ? -20.871 -1.560 16.020 1.00 79.94 92 GLN A O 1
ATOM 765 N N . ALA A 1 93 ? -19.628 -1.118 14.209 1.00 77.19 93 ALA A N 1
ATOM 766 C CA . ALA A 1 93 ? -19.439 -2.519 13.852 1.00 77.19 93 ALA A CA 1
ATOM 767 C C . ALA A 1 93 ? -18.571 -3.272 14.884 1.00 77.19 93 ALA A C 1
ATOM 769 O O . ALA A 1 93 ? -17.920 -2.676 15.743 1.00 77.19 93 ALA A O 1
ATOM 770 N N . ASP A 1 94 ? -18.537 -4.605 14.781 1.00 86.62 94 ASP A N 1
ATOM 771 C CA . ASP A 1 94 ? -17.752 -5.459 15.678 1.00 86.62 94 ASP A CA 1
ATOM 772 C C . ASP A 1 94 ? -16.277 -5.019 15.744 1.00 86.62 94 ASP A C 1
ATOM 774 O O . ASP A 1 94 ? -15.544 -5.015 14.747 1.00 86.62 94 ASP A O 1
ATOM 778 N N . ARG A 1 95 ? -15.829 -4.693 16.960 1.00 85.25 95 ARG A N 1
ATOM 779 C CA . ARG A 1 95 ? -14.475 -4.221 17.252 1.00 85.25 95 ARG A CA 1
ATOM 780 C C . ARG A 1 95 ? -13.407 -5.220 16.820 1.00 85.25 95 ARG A C 1
ATOM 782 O O . ARG A 1 95 ? -12.338 -4.809 16.375 1.00 85.25 95 ARG A O 1
ATOM 789 N N . LYS A 1 96 ? -13.686 -6.525 16.903 1.00 87.38 96 LYS A N 1
ATOM 790 C CA . LYS A 1 96 ? -12.735 -7.562 16.481 1.00 87.38 96 LYS A CA 1
ATOM 791 C C . LYS A 1 96 ? -12.491 -7.520 14.972 1.00 87.38 96 LYS A C 1
ATOM 793 O O . LYS A 1 96 ? -11.356 -7.687 14.529 1.00 87.38 96 LYS A O 1
ATOM 798 N N . ARG A 1 97 ? -13.542 -7.255 14.192 1.00 86.81 97 ARG A N 1
ATOM 799 C CA . ARG A 1 97 ? -13.460 -7.106 12.735 1.00 86.81 97 ARG A CA 1
ATOM 800 C C . ARG A 1 97 ? -12.671 -5.856 12.351 1.00 86.81 97 ARG A C 1
ATOM 802 O O . ARG A 1 97 ? -11.799 -5.937 11.496 1.00 86.81 97 ARG A O 1
ATOM 809 N N . ILE A 1 98 ? -12.928 -4.733 13.021 1.00 87.81 98 ILE A N 1
ATOM 810 C CA . ILE A 1 98 ? -12.212 -3.471 12.780 1.00 87.81 98 ILE A CA 1
ATOM 811 C C . ILE A 1 98 ? -10.706 -3.631 13.029 1.00 87.81 98 ILE A C 1
ATOM 813 O O . ILE A 1 98 ? -9.901 -3.233 12.190 1.00 87.81 98 ILE A O 1
ATOM 817 N N . LEU A 1 99 ? -10.318 -4.260 14.143 1.00 88.69 99 LEU A N 1
ATOM 818 C CA . LEU A 1 99 ? -8.907 -4.508 14.456 1.00 88.69 99 LEU A CA 1
ATOM 819 C C . LEU A 1 99 ? -8.236 -5.417 13.413 1.00 88.69 99 LEU A C 1
ATOM 821 O O . LEU A 1 99 ? -7.130 -5.117 12.971 1.00 88.69 99 LEU A O 1
ATOM 825 N N . GLY A 1 100 ? -8.923 -6.471 12.959 1.00 90.06 100 GLY A N 1
ATOM 826 C CA . GLY A 1 100 ? -8.414 -7.344 11.896 1.00 90.06 100 GLY A CA 1
ATOM 827 C C . GLY A 1 100 ? -8.190 -6.610 10.568 1.00 90.06 100 GLY A C 1
ATOM 828 O O . GLY A 1 100 ? -7.165 -6.816 9.920 1.00 90.06 100 GLY A O 1
ATOM 829 N N . ASN A 1 101 ? -9.106 -5.713 10.190 1.00 90.75 101 ASN A N 1
ATOM 830 C CA . ASN A 1 101 ? -8.950 -4.881 8.995 1.00 90.75 101 ASN A CA 1
ATOM 831 C C . ASN A 1 101 ? -7.758 -3.919 9.128 1.00 90.75 101 ASN A C 1
ATOM 833 O O . ASN A 1 101 ? -6.957 -3.802 8.206 1.00 90.75 101 ASN A O 1
ATOM 837 N N . ILE A 1 102 ? -7.596 -3.278 10.290 1.00 92.12 102 ILE A N 1
ATOM 838 C CA . ILE A 1 102 ? -6.457 -2.393 10.580 1.00 92.12 102 ILE A CA 1
ATOM 839 C C . ILE A 1 102 ? -5.122 -3.137 10.452 1.00 92.12 102 ILE A C 1
ATOM 841 O O . ILE A 1 102 ? -4.179 -2.622 9.847 1.00 92.12 102 ILE A O 1
ATOM 845 N N . ASP A 1 103 ? -5.033 -4.361 10.973 1.00 92.75 103 ASP A N 1
ATOM 846 C CA . ASP A 1 103 ? -3.823 -5.180 10.865 1.00 92.75 103 ASP A CA 1
ATOM 847 C C . ASP A 1 103 ? -3.498 -5.545 9.411 1.00 92.75 103 ASP A C 1
ATOM 849 O O . ASP A 1 103 ? -2.327 -5.500 9.011 1.00 92.75 103 ASP A O 1
ATOM 853 N N . ALA A 1 104 ? -4.519 -5.866 8.611 1.00 93.88 104 ALA A N 1
ATOM 854 C CA . ALA A 1 104 ? -4.369 -6.145 7.186 1.00 93.88 104 ALA A CA 1
ATOM 855 C C . ALA A 1 104 ? -3.871 -4.910 6.417 1.00 93.88 104 ALA A C 1
ATOM 857 O O . ALA A 1 104 ? -2.880 -4.995 5.686 1.00 93.88 104 ALA A O 1
ATOM 858 N N . ILE A 1 105 ? -4.469 -3.741 6.660 1.00 93.19 105 ILE A N 1
ATOM 859 C CA . ILE A 1 105 ? -4.038 -2.481 6.047 1.00 93.19 105 ILE A CA 1
ATOM 860 C C . ILE A 1 105 ? -2.594 -2.157 6.453 1.00 93.19 105 ILE A C 1
ATOM 862 O O . ILE A 1 105 ? -1.763 -1.833 5.608 1.00 93.19 105 ILE A O 1
ATOM 866 N N . ASN A 1 106 ? -2.229 -2.331 7.725 1.00 94.38 106 ASN A N 1
ATOM 867 C CA . ASN A 1 106 ? -0.859 -2.110 8.194 1.00 94.38 106 ASN A CA 1
ATOM 868 C C . ASN A 1 106 ? 0.170 -3.034 7.524 1.00 94.38 106 ASN A C 1
ATOM 870 O O . ASN A 1 106 ? 1.326 -2.641 7.337 1.00 94.38 106 ASN A O 1
ATOM 874 N N . GLN A 1 107 ? -0.215 -4.257 7.144 1.00 94.00 107 GLN A N 1
ATOM 875 C CA . GLN A 1 107 ? 0.640 -5.122 6.327 1.00 94.00 107 GLN A CA 1
ATOM 876 C C . GLN A 1 107 ? 0.840 -4.547 4.922 1.00 94.00 107 GLN A C 1
ATOM 878 O O . GLN A 1 107 ? 1.980 -4.511 4.452 1.00 94.00 107 GLN A O 1
ATOM 883 N N . LYS A 1 108 ? -0.223 -4.043 4.286 1.00 92.81 108 LYS A N 1
ATOM 884 C CA . LYS A 1 108 ? -0.139 -3.376 2.979 1.00 92.81 108 LYS A CA 1
ATOM 885 C C . LYS A 1 108 ? 0.706 -2.105 3.035 1.00 92.81 108 LYS A C 1
ATOM 887 O O . LYS A 1 108 ? 1.565 -1.920 2.181 1.00 92.81 108 LYS A O 1
ATOM 892 N N . ILE A 1 109 ? 0.571 -1.286 4.080 1.00 92.06 109 ILE A N 1
ATOM 893 C CA . ILE A 1 109 ? 1.397 -0.083 4.285 1.00 92.06 109 ILE A CA 1
ATOM 894 C C . ILE A 1 109 ? 2.886 -0.446 4.363 1.00 92.06 109 ILE A C 1
ATOM 896 O O . ILE A 1 109 ? 3.725 0.234 3.772 1.00 92.06 109 ILE A O 1
ATOM 900 N N . ARG A 1 110 ? 3.242 -1.551 5.033 1.00 92.50 110 ARG A N 1
ATOM 901 C CA . ARG A 1 110 ? 4.635 -2.032 5.057 1.00 92.50 110 ARG A CA 1
ATOM 902 C C . ARG A 1 110 ? 5.135 -2.430 3.670 1.00 92.50 110 ARG A C 1
ATOM 904 O O . ARG A 1 110 ? 6.269 -2.102 3.334 1.00 92.50 110 ARG A O 1
ATOM 911 N N . GL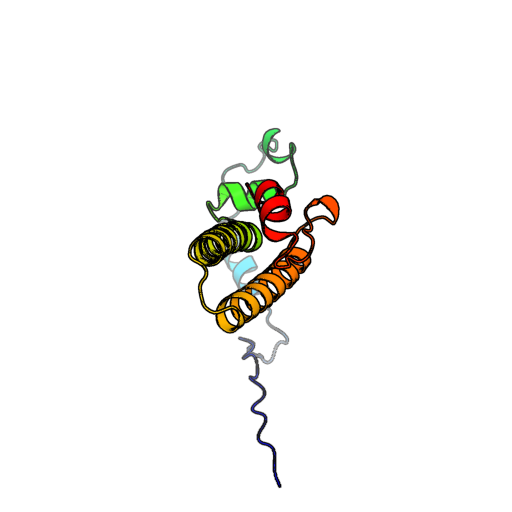N A 1 111 ? 4.310 -3.106 2.874 1.00 90.56 111 GLN A N 1
ATOM 912 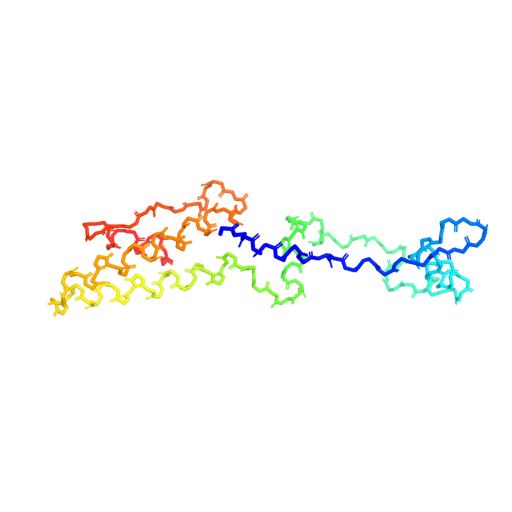C CA . GLN A 1 111 ? 4.659 -3.465 1.495 1.00 90.56 111 GLN A CA 1
ATOM 913 C C . GLN A 1 111 ? 4.807 -2.220 0.613 1.00 90.56 111 GLN A C 1
ATOM 915 O O . GLN A 1 111 ? 5.782 -2.104 -0.124 1.00 90.56 111 GLN A O 1
ATOM 920 N N . TYR A 1 112 ? 3.896 -1.256 0.747 1.00 91.06 112 TYR A N 1
ATOM 921 C CA . TYR A 1 112 ? 3.970 0.038 0.078 1.00 91.06 112 TYR A CA 1
ATOM 922 C C . TYR A 1 112 ? 5.283 0.760 0.414 1.00 91.06 112 TYR A C 1
ATOM 924 O O . TYR A 1 112 ? 6.026 1.138 -0.489 1.00 91.06 112 TYR A O 1
ATOM 932 N N . ASN A 1 113 ? 5.643 0.856 1.698 1.00 90.31 113 ASN A N 1
ATOM 933 C CA . ASN A 1 113 ? 6.871 1.525 2.140 1.00 90.31 113 ASN A CA 1
ATOM 934 C C . ASN A 1 113 ? 8.157 0.861 1.612 1.00 90.31 113 ASN A C 1
ATOM 936 O O . ASN A 1 113 ? 9.169 1.546 1.477 1.00 90.31 113 ASN A O 1
ATOM 940 N N . GLN A 1 114 ? 8.130 -0.444 1.312 1.00 87.56 114 GLN A N 1
ATOM 941 C CA . GLN A 1 114 ? 9.253 -1.172 0.700 1.00 87.56 114 GLN A CA 1
ATOM 942 C C . GLN A 1 114 ? 9.396 -0.906 -0.802 1.00 87.56 114 GLN A C 1
ATOM 944 O O . GLN A 1 114 ? 10.498 -0.997 -1.335 1.00 87.56 114 GLN A O 1
ATOM 949 N N . GLN A 1 115 ? 8.290 -0.620 -1.488 1.00 83.69 115 GLN A N 1
ATOM 950 C CA . GLN A 1 115 ? 8.269 -0.360 -2.930 1.00 83.69 115 GLN A CA 1
ATOM 951 C C . GLN A 1 115 ? 8.419 1.126 -3.262 1.00 83.69 115 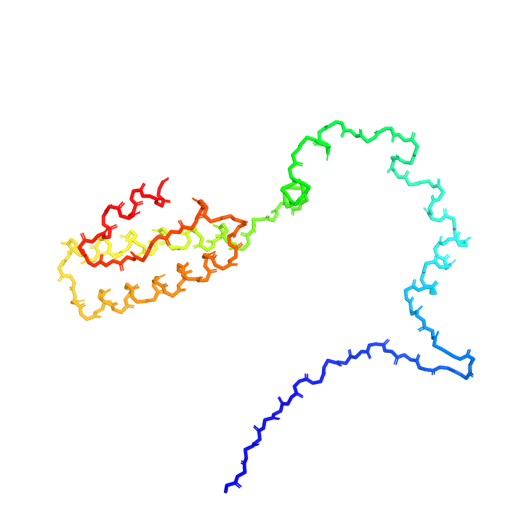GLN A C 1
ATOM 953 O O . GLN A 1 115 ? 8.662 1.488 -4.414 1.00 83.69 115 GLN A O 1
ATOM 958 N N . CYS A 1 116 ? 8.229 1.988 -2.267 1.00 82.75 116 CYS A N 1
ATOM 959 C CA . CYS A 1 116 ? 8.210 3.419 -2.462 1.00 82.75 116 CYS A CA 1
ATOM 960 C C . CYS A 1 116 ? 9.623 3.960 -2.773 1.00 82.75 116 CYS A C 1
ATOM 962 O O . CYS A 1 116 ? 10.560 3.636 -2.040 1.00 82.75 116 CYS A O 1
ATOM 964 N N . PRO A 1 117 ? 9.802 4.805 -3.809 1.00 76.62 117 PRO A N 1
ATOM 965 C CA . PRO A 1 117 ? 11.129 5.259 -4.240 1.00 76.62 117 PRO A CA 1
ATOM 966 C C . PRO A 1 117 ? 11.905 6.090 -3.207 1.00 76.62 117 PRO A C 1
ATOM 968 O O . PRO A 1 117 ? 13.130 6.152 -3.278 1.00 76.62 117 PRO A O 1
ATOM 971 N N . GLY A 1 118 ? 11.226 6.746 -2.256 1.00 78.25 118 GLY A N 1
ATOM 972 C CA . GLY A 1 118 ? 11.872 7.635 -1.289 1.00 78.25 118 GLY A CA 1
ATOM 973 C C . GLY A 1 118 ? 11.210 7.649 0.086 1.00 78.25 118 GLY A C 1
ATOM 974 O O . GLY A 1 118 ? 9.990 7.544 0.212 1.00 78.25 118 GLY A O 1
ATOM 975 N N . SER A 1 119 ? 12.018 7.850 1.132 1.00 80.50 119 SER A N 1
ATOM 976 C CA . SER A 1 119 ? 11.559 7.860 2.531 1.00 80.50 119 SER A CA 1
ATOM 977 C C . SER A 1 119 ? 10.514 8.940 2.832 1.00 80.50 119 SER A C 1
ATOM 979 O O . SER A 1 119 ? 9.707 8.775 3.738 1.00 80.50 119 SER A O 1
ATOM 981 N N . PHE A 1 120 ? 10.484 10.029 2.058 1.00 80.69 120 PHE A N 1
ATOM 982 C CA . PHE A 1 120 ? 9.501 11.108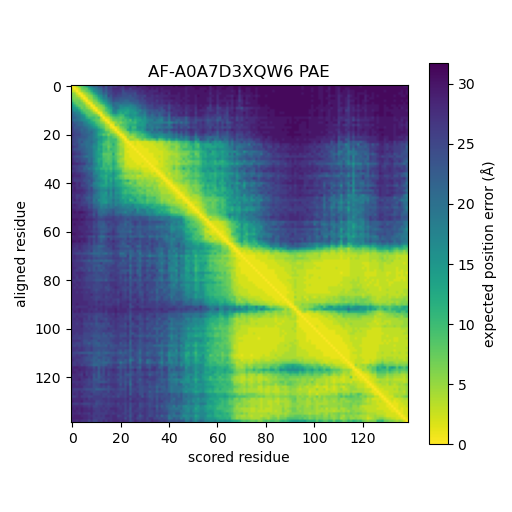 2.210 1.00 80.69 120 PHE A CA 1
ATOM 983 C C . PHE A 1 120 ? 8.078 10.710 1.783 1.00 80.69 120 PHE A C 1
ATOM 985 O O . PHE A 1 120 ? 7.113 11.358 2.178 1.00 80.69 120 PHE A O 1
ATOM 992 N N . MET A 1 121 ? 7.938 9.655 0.977 1.00 83.12 121 MET A N 1
ATOM 993 C CA . MET A 1 121 ? 6.646 9.138 0.523 1.00 83.12 121 MET A CA 1
ATOM 994 C C . MET A 1 121 ? 6.133 7.981 1.392 1.00 83.12 121 MET A C 1
ATOM 996 O O . MET A 1 121 ? 5.005 7.524 1.188 1.00 83.12 121 MET A O 1
ATOM 1000 N N . GLN A 1 122 ? 6.938 7.512 2.353 1.00 88.25 122 GLN A N 1
ATOM 1001 C CA . GLN A 1 122 ? 6.538 6.466 3.289 1.00 88.25 122 GLN A CA 1
ATOM 1002 C C . GLN A 1 122 ? 5.430 6.965 4.217 1.00 88.25 122 GLN A C 1
ATOM 1004 O O . GLN A 1 122 ? 5.375 8.135 4.600 1.00 88.25 122 GLN A O 1
ATOM 1009 N N . LYS A 1 123 ? 4.534 6.055 4.591 1.00 88.56 123 LYS A N 1
ATOM 1010 C CA . LYS A 1 123 ? 3.380 6.348 5.443 1.00 88.56 123 LYS A CA 1
ATOM 1011 C C . LYS A 1 123 ? 3.482 5.588 6.761 1.00 88.56 123 LYS A C 1
ATOM 1013 O O . LYS A 1 123 ? 4.036 4.488 6.824 1.00 88.56 123 LYS A O 1
ATOM 1018 N N . GLY A 1 124 ? 2.969 6.204 7.823 1.00 87.31 124 GLY A N 1
ATOM 1019 C CA . GLY A 1 124 ? 2.919 5.598 9.152 1.00 87.31 124 GLY A CA 1
ATOM 1020 C C . GLY A 1 124 ? 1.822 4.532 9.258 1.00 87.31 124 GLY A C 1
ATOM 1021 O O . GLY A 1 124 ? 0.892 4.532 8.450 1.00 87.31 124 GLY A O 1
ATOM 1022 N N . PRO A 1 125 ? 1.909 3.628 10.247 1.00 89.19 125 PRO A N 1
ATOM 1023 C CA . PRO A 1 125 ? 0.852 2.662 10.514 1.00 89.19 125 PRO A CA 1
ATOM 1024 C C . PRO A 1 125 ? -0.422 3.349 11.024 1.00 89.19 125 PRO A C 1
ATOM 1026 O O . PRO A 1 125 ? -0.374 4.408 11.660 1.00 89.19 125 PRO A O 1
ATOM 1029 N N . ILE A 1 126 ? -1.557 2.702 10.783 1.00 91.81 126 ILE A N 1
ATOM 1030 C CA . ILE A 1 126 ? -2.873 3.129 11.244 1.00 91.81 126 ILE A CA 1
ATOM 1031 C C . ILE A 1 126 ? -3.290 2.388 12.526 1.00 91.81 126 ILE A C 1
ATOM 1033 O O . ILE A 1 126 ? -2.913 1.237 12.754 1.00 91.81 126 ILE A O 1
ATOM 1037 N N . SER A 1 127 ? -4.081 3.050 13.359 1.00 89.81 127 SER A N 1
ATOM 1038 C CA . SER A 1 127 ? -4.724 2.540 14.570 1.00 89.81 127 SER A CA 1
ATOM 1039 C C . SER A 1 127 ? -6.133 3.126 14.672 1.00 89.81 127 SER A C 1
ATOM 1041 O O . SER A 1 127 ? -6.468 4.072 13.959 1.00 89.81 127 SER A O 1
ATOM 1043 N N . VAL A 1 128 ? -6.967 2.592 15.567 1.00 85.06 128 VAL A N 1
ATOM 1044 C CA . VAL A 1 128 ? -8.357 3.059 15.736 1.00 85.06 128 VAL A CA 1
ATOM 1045 C C . VAL A 1 128 ? -8.406 4.548 16.099 1.00 85.06 128 VAL A C 1
ATOM 1047 O O . VAL A 1 128 ? -9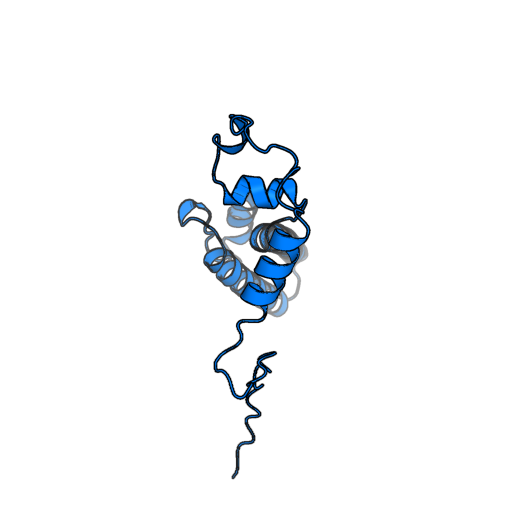.302 5.266 15.671 1.00 85.06 128 VAL A O 1
ATOM 1050 N N . GLU A 1 129 ? -7.416 5.020 16.853 1.00 85.00 129 GLU A N 1
ATOM 1051 C CA . GLU A 1 129 ? -7.324 6.392 17.348 1.00 85.00 129 GLU A CA 1
ATOM 1052 C C . GLU A 1 129 ? -6.822 7.369 16.278 1.00 85.00 129 GLU A C 1
ATOM 1054 O O . GLU A 1 129 ? -7.174 8.544 16.307 1.00 85.00 129 GLU A O 1
ATOM 1059 N N . ASN A 1 130 ? -5.993 6.898 15.340 1.00 88.25 130 ASN A N 1
ATOM 1060 C CA . ASN A 1 130 ? -5.316 7.759 14.367 1.00 88.25 130 ASN A CA 1
ATOM 1061 C C . ASN A 1 130 ? -5.875 7.643 12.937 1.00 88.25 130 ASN A C 1
ATOM 1063 O O . ASN A 1 130 ? -5.455 8.405 12.063 1.00 88.25 130 ASN A O 1
ATOM 1067 N N . VAL A 1 131 ? -6.809 6.716 12.687 1.00 85.88 131 VAL A N 1
ATOM 1068 C CA . VAL A 1 131 ? -7.280 6.364 11.336 1.00 85.88 131 VAL A CA 1
ATOM 1069 C C . VAL A 1 131 ? -7.809 7.573 10.562 1.00 85.88 131 VAL A C 1
ATOM 1071 O O . VAL A 1 131 ? -7.492 7.734 9.387 1.00 85.88 131 VAL A O 1
ATOM 1074 N N . GLN A 1 132 ? -8.528 8.484 11.226 1.00 82.56 132 GLN A N 1
ATOM 1075 C CA . GLN A 1 132 ? -9.065 9.697 10.601 1.00 82.56 132 GLN A CA 1
ATOM 1076 C C . GLN A 1 132 ? -7.971 10.701 10.214 1.00 82.56 132 GLN A C 1
ATOM 1078 O O . GLN A 1 132 ? -8.059 11.350 9.173 1.00 82.56 132 GLN A O 1
ATOM 1083 N N . GLU A 1 133 ? -6.933 10.849 11.041 1.00 85.38 133 GLU A N 1
ATOM 1084 C CA . GLU A 1 133 ? -5.808 11.736 10.734 1.00 85.38 133 GLU A CA 1
ATOM 1085 C C . GLU A 1 133 ? -4.937 11.142 9.625 1.00 85.38 133 GLU A C 1
ATOM 1087 O O . GLU A 1 133 ? -4.481 11.858 8.735 1.00 85.38 133 GLU A O 1
ATOM 1092 N N . GLN A 1 134 ? -4.733 9.823 9.653 1.00 84.38 134 GLN A N 1
ATOM 1093 C CA . GLN A 1 134 ? -3.987 9.121 8.620 1.00 84.38 134 GLN A CA 1
ATOM 1094 C C . GLN A 1 134 ? -4.721 9.166 7.284 1.00 84.38 134 GLN A C 1
ATOM 1096 O O . GLN A 1 134 ? -4.075 9.461 6.287 1.00 84.38 134 GLN A O 1
ATOM 1101 N N . TYR A 1 135 ? -6.046 8.987 7.244 1.00 84.50 135 TYR A N 1
ATOM 1102 C CA . TYR A 1 135 ? -6.828 9.072 6.005 1.00 84.50 135 TYR A CA 1
ATOM 1103 C C . TYR A 1 135 ? -6.582 10.384 5.245 1.00 84.50 135 TYR A C 1
ATOM 1105 O O . TYR A 1 135 ? -6.315 10.361 4.048 1.00 84.50 135 TYR A O 1
ATOM 1113 N N . LYS A 1 136 ? -6.510 11.523 5.949 1.00 84.50 136 LYS A N 1
ATOM 1114 C CA . LYS A 1 136 ? -6.173 12.831 5.348 1.00 84.50 136 LYS A CA 1
ATOM 1115 C C . LYS A 1 136 ? -4.781 12.897 4.716 1.00 84.50 136 LYS A C 1
ATOM 1117 O O . LYS A 1 136 ? -4.518 13.796 3.934 1.00 84.50 136 LYS A O 1
ATOM 1122 N N . LYS A 1 137 ? -3.867 12.001 5.096 1.00 82.88 137 LYS A N 1
ATOM 1123 C CA . LYS A 1 137 ? -2.524 11.886 4.508 1.00 82.88 137 LYS A CA 1
ATOM 1124 C C . LYS A 1 137 ? -2.516 10.963 3.286 1.00 82.88 137 LYS A C 1
ATOM 1126 O O . LYS A 1 137 ? -1.490 10.910 2.605 1.00 82.88 137 LYS A 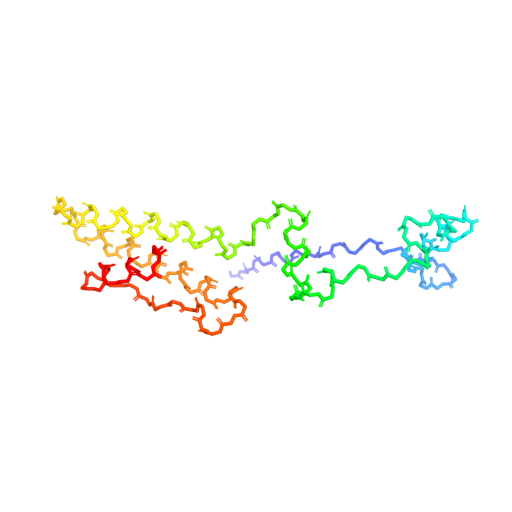O 1
ATOM 1131 N N . TRP A 1 138 ? -3.589 10.208 3.050 1.00 79.06 138 TRP A N 1
ATOM 1132 C CA . TRP A 1 138 ? -3.760 9.288 1.919 1.00 79.06 138 TRP A CA 1
ATOM 1133 C C . TRP A 1 138 ? -4.685 9.836 0.817 1.00 79.06 138 TRP A C 1
ATOM 1135 O O . TRP A 1 138 ? -4.602 9.340 -0.308 1.00 79.06 138 TRP A O 1
ATOM 1145 N N . VAL A 1 139 ? -5.518 10.837 1.131 1.00 70.69 139 VAL A N 1
ATOM 1146 C CA . VAL A 1 139 ? -6.298 11.671 0.190 1.00 70.69 139 VAL A CA 1
ATOM 1147 C C . VAL A 1 139 ? -5.444 12.826 -0.321 1.00 70.69 139 VAL A C 1
ATOM 1149 O O . VAL A 1 139 ? -5.501 13.088 -1.540 1.00 70.69 139 VAL A O 1
#

Radius of gyration: 25.21 Å; Cα contacts (8 Å, |Δi|>4): 66; chains: 1; bounding box: 54×55×59 Å

Foldseek 3Di:
DDDDDPDPDDDDPFDADPVGGDDPVVVVVVVCVVVVVVVDDVQVPPPDPVVCVPDDVVVVVCVVVVHDQPLVVLLVVLLVLLVVLVVCVVVVHDPVVSVVSLVVSQVSLVVSCVRPPDPVLRADRDDPVCSVVSSVVSD

Secondary structure (DSSP, 8-state):
---------------EETTEE--HHHHHHHHHHHTTTTTT-TTTTSPPPHHHHSS-HHHHHHHHTT---HHHHHHHHHHHHHHHHHHHHHTT--HHHHHHHHHHHHHHHHHHHHH-SSGGG--PPP-TTTHHHHHHHH-

Nearest PDB structures (foldseek):
  9b8k-assembly1_A  TM=5.786E-01  e=1.246E+00  Homo sapiens
  5lcy-assembly1_C  TM=6.773E-01  e=3.517E+00  Salmonella enterica subsp. enterica serovar Typhimurium
  3pja-assembly2_J-2  TM=4.526E-01  e=6.882E+00  Homo sapiens

Mean predicted aligned error: 16.29 Å

Solvent-accessible surface area (backbone atoms only — not comparable to full-atom values): 8857 Å² total; per-residue (Å²): 141,83,85,89,74,86,76,84,74,80,78,72,96,74,66,86,53,98,93,48,89,61,54,67,67,57,54,53,48,51,53,41,54,74,71,44,62,76,73,76,45,93,65,71,92,53,81,80,59,65,71,75,70,61,64,61,63,69,57,56,52,34,62,72,66,74,46,78,53,70,45,58,55,50,49,52,53,49,42,54,53,51,50,52,50,54,55,38,58,75,68,68,52,64,65,70,58,52,52,52,50,43,54,52,47,39,52,50,46,52,53,36,48,71,62,45,94,47,81,88,76,48,71,80,82,64,47,92,89,42,40,74,66,51,48,67,75,65,109